Protein AF-A0A926NYD1-F1 (afdb_monomer)

Foldseek 3Di:
DDDPPDDDDPPPPDDDDDDDDDPVVVVVLVVVQVVVCVVPVDNDDSVVCVVVVVVVVCVPDPVNVVCVVVPPPPPPPPDPPCPDDDDDDDDDDDDDDDDDDDDDDDDDDDDDDDDDD

pLDDT: mean 72.88, std 18.96, range [38.16, 97.81]

Mean predicted aligned error: 18.66 Å

Structure (mmCIF, N/CA/C/O backbone):
data_AF-A0A926NYD1-F1
#
_entry.id   AF-A0A926NYD1-F1
#
loop_
_atom_site.group_PDB
_atom_site.id
_atom_site.type_symbol
_atom_site.label_atom_id
_atom_site.label_alt_id
_atom_site.label_comp_id
_atom_site.label_asym_id
_atom_site.label_entity_id
_atom_site.label_seq_id
_atom_site.pdbx_PDB_ins_code
_atom_site.Cartn_x
_atom_site.Cartn_y
_atom_site.Cartn_z
_atom_site.occupancy
_atom_site.B_iso_or_equiv
_atom_site.auth_seq_id
_atom_site.auth_comp_id
_atom_site.auth_asym_id
_atom_site.auth_atom_id
_atom_site.pdbx_PDB_model_num
ATOM 1 N N . MET A 1 1 ? 14.498 -44.816 3.725 1.00 38.16 1 MET A N 1
ATOM 2 C CA . MET A 1 1 ? 14.721 -43.365 3.915 1.00 38.16 1 MET A CA 1
ATOM 3 C C . MET A 1 1 ? 13.425 -42.653 3.553 1.00 38.16 1 MET A C 1
ATOM 5 O O . MET A 1 1 ? 12.921 -42.888 2.463 1.00 38.16 1 MET A O 1
ATOM 9 N N . ALA A 1 2 ? 12.813 -41.918 4.483 1.00 45.81 2 ALA A N 1
ATOM 10 C CA . ALA A 1 2 ? 11.473 -41.357 4.298 1.00 45.81 2 ALA A CA 1
ATOM 11 C C . ALA A 1 2 ? 11.514 -40.128 3.371 1.00 45.81 2 ALA A C 1
ATOM 13 O O . ALA A 1 2 ? 12.042 -39.084 3.740 1.00 45.81 2 ALA A O 1
ATOM 14 N N . HIS A 1 3 ? 10.970 -40.270 2.162 1.00 57.91 3 HIS A N 1
ATOM 15 C CA . HIS A 1 3 ? 10.806 -39.184 1.196 1.00 57.91 3 HIS A CA 1
ATOM 16 C C . HIS A 1 3 ? 9.538 -38.398 1.572 1.00 57.91 3 HIS A C 1
ATOM 18 O O . HIS A 1 3 ? 8.418 -38.839 1.306 1.00 57.91 3 HIS A O 1
ATOM 24 N N . LEU A 1 4 ? 9.695 -37.262 2.255 1.00 51.53 4 LEU A N 1
ATOM 25 C CA . LEU A 1 4 ? 8.582 -36.350 2.522 1.00 51.53 4 LEU A CA 1
ATOM 26 C C . LEU A 1 4 ? 8.053 -35.805 1.186 1.00 51.53 4 LEU A C 1
ATOM 28 O O . LEU A 1 4 ? 8.796 -35.221 0.403 1.00 51.53 4 LEU A O 1
ATOM 32 N N . LYS A 1 5 ? 6.754 -36.004 0.928 1.00 58.41 5 LYS A N 1
ATOM 33 C CA . LYS A 1 5 ? 6.037 -35.454 -0.240 1.00 58.41 5 LYS A CA 1
ATOM 34 C C . LYS A 1 5 ? 5.846 -33.936 -0.172 1.00 58.41 5 LYS A C 1
ATOM 36 O O . LYS A 1 5 ? 5.431 -33.328 -1.153 1.00 58.41 5 LYS A O 1
ATOM 41 N N . LEU A 1 6 ? 6.119 -33.336 0.984 1.00 43.78 6 LEU A N 1
ATOM 42 C CA . LEU A 1 6 ? 6.076 -31.897 1.175 1.00 43.78 6 LEU A CA 1
ATOM 43 C C . LEU A 1 6 ? 7.493 -31.351 0.994 1.00 43.78 6 LEU A C 1
ATOM 45 O O . LEU A 1 6 ? 8.362 -31.576 1.838 1.00 43.78 6 LEU A O 1
ATOM 49 N N . ALA A 1 7 ? 7.724 -30.659 -0.121 1.00 64.12 7 ALA A N 1
ATOM 50 C CA . ALA A 1 7 ? 8.929 -29.858 -0.295 1.00 64.12 7 ALA A CA 1
ATOM 51 C C . ALA A 1 7 ? 9.033 -28.824 0.840 1.00 64.12 7 ALA A C 1
ATOM 53 O O . ALA A 1 7 ? 8.018 -28.426 1.420 1.00 64.12 7 ALA A O 1
ATOM 54 N N . LYS A 1 8 ? 10.263 -28.406 1.168 1.00 63.66 8 LYS A N 1
ATOM 55 C CA . LYS A 1 8 ? 10.534 -27.387 2.190 1.00 63.66 8 LYS A CA 1
ATOM 56 C C . LYS A 1 8 ? 9.602 -26.197 1.960 1.00 63.66 8 LYS A C 1
ATOM 58 O O . LYS A 1 8 ? 9.590 -25.635 0.865 1.00 63.66 8 LYS A O 1
ATOM 63 N N . LEU A 1 9 ? 8.799 -25.868 2.974 1.00 58.81 9 LEU A N 1
ATOM 64 C CA . LEU A 1 9 ? 7.888 -24.733 2.894 1.00 58.81 9 LEU A CA 1
ATOM 65 C C . LEU A 1 9 ? 8.699 -23.484 2.512 1.00 58.81 9 LEU A C 1
ATOM 67 O O . LEU A 1 9 ? 9.822 -23.335 3.009 1.00 58.81 9 LEU A O 1
ATOM 71 N N . PRO A 1 10 ? 8.165 -22.624 1.625 1.00 65.00 10 PRO A N 1
ATOM 72 C CA . PRO A 1 10 ? 8.840 -21.387 1.256 1.00 65.00 10 PRO A CA 1
ATOM 73 C C . PRO A 1 10 ? 9.153 -20.597 2.521 1.00 65.00 10 PRO A C 1
ATOM 75 O O . PRO A 1 10 ? 8.412 -20.690 3.500 1.00 65.00 10 PRO A O 1
ATOM 78 N N . ASP A 1 11 ? 10.263 -19.866 2.512 1.00 61.62 11 ASP A N 1
ATOM 79 C CA . ASP A 1 11 ? 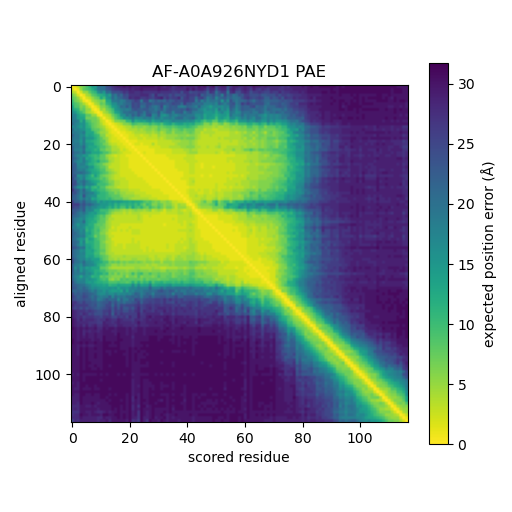10.648 -19.028 3.639 1.00 61.62 11 ASP A CA 1
ATOM 80 C C . ASP A 1 11 ? 9.510 -18.042 3.940 1.00 61.62 11 ASP A C 1
ATOM 82 O O . ASP A 1 11 ? 9.168 -17.194 3.118 1.00 61.62 11 ASP A O 1
ATOM 86 N N . ARG A 1 12 ? 8.857 -18.232 5.090 1.00 65.19 12 ARG A N 1
ATOM 87 C CA . ARG A 1 12 ? 7.738 -17.401 5.554 1.00 65.19 12 ARG A CA 1
ATOM 88 C C . ARG A 1 12 ? 8.206 -16.358 6.558 1.00 65.19 12 ARG A C 1
ATOM 90 O O . ARG A 1 12 ? 7.377 -15.842 7.302 1.00 65.19 12 ARG A O 1
ATOM 97 N N . THR A 1 13 ? 9.513 -16.105 6.648 1.00 73.94 13 THR A N 1
ATOM 98 C CA . THR A 1 13 ? 10.050 -15.156 7.619 1.00 73.94 13 THR A CA 1
ATOM 99 C C . THR A 1 13 ? 9.497 -13.763 7.309 1.00 73.94 13 THR A C 1
ATOM 101 O O . THR A 1 13 ? 9.790 -13.221 6.242 1.00 73.94 13 THR A O 1
ATOM 104 N N . PRO A 1 14 ? 8.679 -13.172 8.200 1.00 73.00 14 PRO A N 1
ATOM 105 C CA . PRO A 1 14 ? 8.170 -11.828 7.989 1.00 73.00 14 PRO A CA 1
ATOM 106 C C . PRO A 1 14 ? 9.343 -10.843 8.024 1.00 73.00 14 PRO A C 1
ATOM 108 O O . PRO A 1 14 ? 10.091 -10.784 9.000 1.00 73.00 14 PRO A O 1
ATOM 111 N N . ILE A 1 15 ? 9.510 -10.069 6.953 1.00 85.00 15 ILE A N 1
ATOM 112 C CA . ILE A 1 15 ? 10.555 -9.048 6.857 1.00 85.00 15 ILE A CA 1
ATOM 113 C C . ILE A 1 15 ? 9.970 -7.721 7.333 1.00 85.00 15 ILE A C 1
ATOM 115 O O . ILE A 1 15 ? 9.023 -7.200 6.746 1.00 85.00 15 ILE A O 1
ATOM 119 N N . ARG A 1 16 ? 10.545 -7.152 8.398 1.00 85.81 16 ARG A N 1
ATOM 120 C CA . ARG A 1 16 ? 10.177 -5.813 8.866 1.00 85.81 16 ARG A CA 1
ATOM 121 C C . ARG A 1 16 ? 10.903 -4.761 8.035 1.00 85.81 16 ARG A C 1
ATOM 123 O O . ARG A 1 16 ? 12.129 -4.706 8.051 1.00 85.81 16 ARG A O 1
ATOM 130 N N . ILE A 1 17 ? 10.139 -3.897 7.376 1.00 86.81 17 ILE A N 1
ATOM 131 C CA . ILE A 1 17 ? 10.658 -2.750 6.628 1.00 86.81 17 ILE A CA 1
ATOM 132 C C . ILE A 1 17 ? 10.268 -1.476 7.382 1.00 86.81 17 ILE A C 1
ATOM 134 O O . ILE A 1 17 ? 9.091 -1.254 7.663 1.00 86.81 17 ILE A O 1
ATOM 138 N N . THR A 1 18 ? 11.253 -0.647 7.725 1.00 91.81 18 THR A N 1
ATOM 139 C CA . THR A 1 18 ? 11.019 0.695 8.278 1.00 91.81 18 THR A CA 1
ATOM 140 C C . THR A 1 18 ? 11.138 1.706 7.146 1.00 91.81 18 THR A C 1
ATOM 142 O O . THR A 1 18 ? 12.180 1.771 6.499 1.00 91.81 18 THR A O 1
ATOM 145 N N . ILE A 1 19 ? 10.087 2.494 6.919 1.00 90.06 19 ILE A N 1
ATOM 146 C CA . ILE A 1 19 ? 10.050 3.549 5.900 1.00 90.06 19 ILE A CA 1
ATOM 147 C C . ILE A 1 19 ? 9.776 4.904 6.551 1.00 90.06 19 ILE A C 1
ATOM 149 O O . ILE A 1 19 ? 9.083 4.987 7.566 1.00 90.06 19 ILE A O 1
ATOM 153 N N . THR A 1 20 ? 10.300 5.968 5.953 1.00 94.94 20 THR A N 1
ATOM 154 C CA . THR A 1 20 ? 9.904 7.344 6.261 1.00 94.94 20 THR A CA 1
ATOM 155 C C . THR A 1 20 ? 8.994 7.822 5.142 1.00 94.94 20 THR A C 1
ATOM 157 O O . THR A 1 20 ? 9.353 7.709 3.973 1.00 94.94 20 THR A O 1
ATOM 160 N N . ILE A 1 21 ? 7.822 8.332 5.503 1.00 94.38 21 ILE A N 1
ATOM 161 C CA . ILE A 1 21 ? 6.855 8.908 4.567 1.00 94.38 21 ILE A CA 1
ATOM 162 C C . ILE A 1 21 ? 6.680 10.391 4.876 1.00 94.38 21 ILE A C 1
ATOM 164 O O . ILE A 1 21 ? 6.858 10.819 6.019 1.00 94.38 21 ILE A O 1
ATOM 168 N N . ASP A 1 22 ? 6.346 11.176 3.861 1.00 97.00 22 ASP A N 1
ATOM 169 C CA . ASP A 1 22 ? 6.011 12.580 4.040 1.00 97.00 22 ASP A CA 1
ATOM 170 C C . ASP A 1 22 ? 4.633 12.754 4.707 1.00 97.00 22 ASP A C 1
ATOM 172 O O . ASP A 1 22 ? 3.821 11.827 4.811 1.00 97.00 22 ASP A O 1
ATOM 176 N N . ALA A 1 23 ? 4.368 13.973 5.176 1.00 96.19 23 ALA A N 1
ATOM 177 C CA . ALA A 1 23 ? 3.119 14.297 5.857 1.00 96.19 23 ALA A CA 1
ATOM 178 C C . ALA A 1 23 ? 1.887 14.159 4.944 1.00 96.19 23 ALA A C 1
ATOM 180 O O . ALA A 1 23 ? 0.823 13.766 5.425 1.00 96.19 23 ALA A O 1
ATOM 181 N N . GLY A 1 24 ? 2.030 14.446 3.646 1.00 97.81 24 GLY A N 1
ATOM 182 C CA . GLY A 1 24 ? 0.94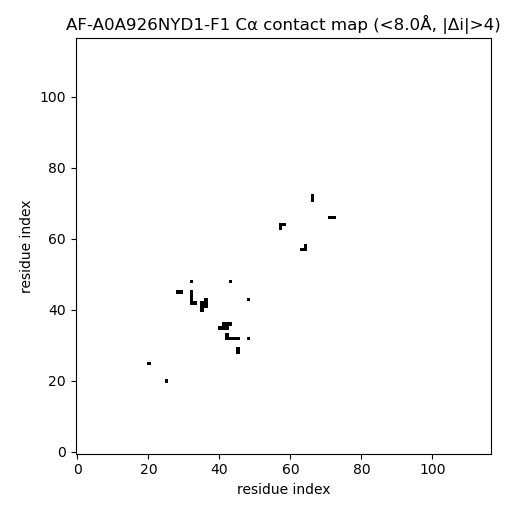4 14.356 2.672 1.00 97.81 24 GLY A CA 1
ATOM 183 C C . GLY A 1 24 ? 0.514 12.912 2.443 1.00 97.81 24 GLY A C 1
ATOM 184 O O . GLY A 1 24 ? -0.673 12.600 2.540 1.00 97.81 24 GLY A O 1
ATOM 185 N N . LEU A 1 25 ? 1.474 12.006 2.241 1.00 95.69 25 LEU A N 1
ATOM 186 C CA . LEU A 1 25 ? 1.195 10.577 2.120 1.00 95.69 25 LEU A CA 1
ATOM 187 C C . LEU A 1 25 ? 0.583 10.012 3.406 1.00 95.69 25 LEU A C 1
ATOM 189 O O . LEU A 1 25 ? -0.392 9.266 3.342 1.00 95.69 25 LEU A O 1
ATOM 193 N N . ASN A 1 26 ? 1.092 10.398 4.579 1.00 95.62 26 ASN A N 1
ATOM 194 C CA . ASN A 1 26 ? 0.498 9.974 5.846 1.00 95.62 26 ASN A CA 1
ATOM 195 C C . ASN A 1 26 ? -0.970 10.417 5.973 1.00 95.62 26 ASN A C 1
ATOM 197 O O . ASN A 1 26 ? -1.813 9.637 6.415 1.00 95.62 26 ASN A O 1
ATOM 201 N N . GLN A 1 27 ? -1.304 11.645 5.574 1.00 97.19 27 GLN A N 1
ATOM 202 C CA . GLN A 1 27 ? -2.686 12.122 5.603 1.00 97.19 27 GLN A CA 1
ATOM 203 C C . GLN A 1 27 ? -3.579 11.317 4.651 1.00 97.19 27 GLN A C 1
ATOM 205 O O . GLN A 1 27 ? -4.608 10.800 5.082 1.00 97.19 27 GLN A O 1
ATOM 210 N N . ALA A 1 28 ? -3.136 11.110 3.409 1.00 96.38 28 ALA A N 1
ATOM 211 C CA . ALA A 1 28 ? -3.871 10.320 2.424 1.00 96.38 28 ALA A CA 1
ATOM 212 C C . ALA A 1 28 ? -4.128 8.875 2.893 1.00 96.38 28 ALA A C 1
ATOM 214 O O . ALA A 1 28 ? -5.219 8.339 2.699 1.00 96.38 28 ALA A O 1
ATOM 215 N N . LEU A 1 29 ? -3.153 8.249 3.562 1.00 95.31 29 LEU A N 1
ATOM 216 C CA . LEU A 1 29 ? -3.310 6.909 4.131 1.00 95.31 29 LEU A CA 1
ATOM 217 C C . LEU A 1 29 ? -4.356 6.867 5.256 1.00 95.31 29 LEU A C 1
ATOM 219 O O . LEU A 1 29 ? -5.141 5.921 5.332 1.00 95.31 29 LEU A O 1
ATOM 223 N N . ASN A 1 30 ? -4.398 7.891 6.112 1.00 94.56 30 ASN A N 1
ATOM 224 C CA . ASN A 1 30 ? -5.416 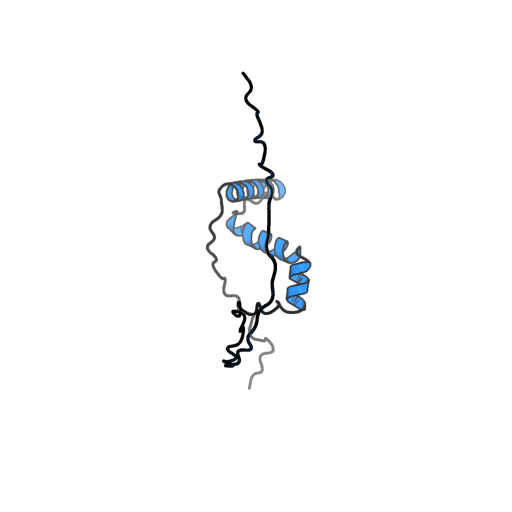7.997 7.160 1.00 94.56 30 ASN A CA 1
ATOM 225 C C . ASN A 1 30 ? -6.818 8.229 6.573 1.00 94.56 30 ASN A C 1
ATOM 227 O O . ASN A 1 30 ? -7.789 7.642 7.051 1.00 94.56 30 ASN A O 1
ATOM 231 N N . ASP A 1 31 ? -6.936 9.037 5.520 1.00 95.25 31 ASP A N 1
ATOM 232 C CA . ASP A 1 31 ? -8.209 9.255 4.826 1.00 95.25 31 ASP A CA 1
ATOM 233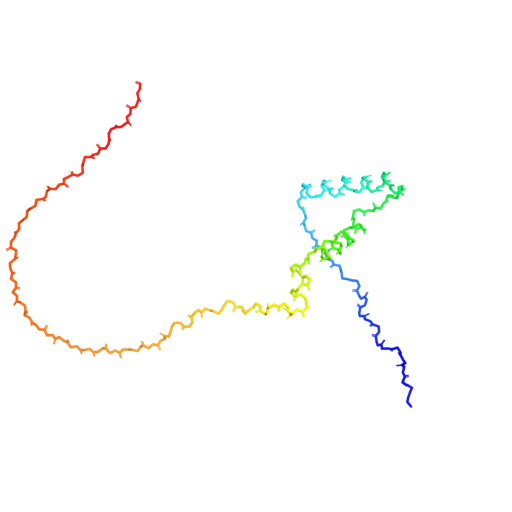 C C . ASP A 1 31 ? -8.707 7.966 4.162 1.00 95.25 31 ASP A C 1
ATOM 235 O O . ASP A 1 31 ? -9.879 7.603 4.300 1.00 95.25 31 ASP A O 1
ATOM 239 N N . TYR A 1 32 ? -7.805 7.211 3.526 1.00 94.44 32 TYR A N 1
ATOM 240 C CA . TYR A 1 32 ? -8.132 5.899 2.975 1.00 94.44 32 TYR A CA 1
ATOM 241 C C . TYR A 1 32 ? -8.610 4.930 4.061 1.00 94.44 32 TYR A C 1
ATOM 243 O O . TYR A 1 32 ? -9.610 4.241 3.875 1.00 94.44 32 TYR A O 1
ATOM 251 N N . GLN A 1 33 ? -7.942 4.892 5.216 1.00 94.38 33 GLN A N 1
ATOM 252 C CA . GLN A 1 33 ? -8.329 4.036 6.339 1.00 94.38 33 GLN A CA 1
ATOM 253 C C . GLN A 1 33 ? -9.735 4.365 6.861 1.00 94.38 33 GLN A C 1
ATOM 255 O O . GLN A 1 33 ? -10.530 3.457 7.112 1.00 94.38 33 GLN A O 1
ATOM 260 N N . ARG A 1 34 ? -10.088 5.652 6.950 1.00 93.62 34 ARG A N 1
ATOM 261 C CA . ARG A 1 34 ? -11.450 6.090 7.299 1.00 93.62 34 ARG A CA 1
ATOM 262 C C . ARG A 1 34 ? -12.476 5.630 6.268 1.00 93.62 34 ARG A C 1
ATOM 264 O O . ARG A 1 34 ? -13.547 5.159 6.646 1.00 93.62 34 ARG A O 1
ATOM 271 N N . LEU A 1 35 ? -12.151 5.739 4.982 1.00 93.88 35 LEU A N 1
ATOM 272 C CA . LEU A 1 35 ? -13.035 5.310 3.899 1.00 93.88 35 LEU A CA 1
ATOM 273 C C . LEU A 1 35 ? -13.220 3.786 3.884 1.00 93.88 35 LEU A C 1
ATOM 275 O O . LEU A 1 35 ? -14.335 3.299 3.702 1.00 93.88 35 LEU A O 1
ATOM 279 N N . TYR A 1 36 ? -12.148 3.034 4.134 1.00 92.31 36 TYR A N 1
ATOM 280 C CA . TYR A 1 36 ? -12.185 1.581 4.278 1.00 92.31 36 TYR A CA 1
ATOM 281 C C . TYR A 1 36 ? -13.105 1.166 5.431 1.00 92.31 36 TYR A C 1
ATOM 283 O O . TYR A 1 36 ? -14.003 0.345 5.240 1.00 92.31 36 TYR A O 1
ATOM 291 N N . ALA A 1 37 ? -12.959 1.802 6.597 1.00 91.31 37 ALA A N 1
ATOM 292 C CA . ALA A 1 37 ? -13.823 1.557 7.747 1.00 91.31 37 ALA A CA 1
ATOM 293 C C . ALA A 1 37 ? -15.289 1.922 7.468 1.00 91.31 37 ALA A C 1
ATOM 295 O O . ALA A 1 37 ? -16.184 1.179 7.860 1.00 91.31 37 ALA A O 1
ATOM 296 N N . ALA A 1 38 ? -15.548 3.018 6.751 1.00 91.62 38 ALA A N 1
ATOM 297 C CA . ALA A 1 38 ? -16.902 3.400 6.352 1.00 91.62 38 ALA A CA 1
ATOM 298 C C . ALA A 1 38 ? -17.533 2.409 5.357 1.00 91.62 38 ALA A C 1
ATOM 300 O O . ALA A 1 38 ? -18.738 2.177 5.404 1.00 91.62 38 ALA A O 1
ATOM 301 N N . THR A 1 39 ? -16.726 1.815 4.474 1.00 92.12 39 THR A N 1
ATOM 302 C CA . THR A 1 39 ? -17.197 0.895 3.426 1.00 92.12 39 THR A CA 1
ATOM 303 C C . THR A 1 39 ? -17.456 -0.509 3.967 1.00 92.12 39 THR A C 1
ATOM 305 O O . THR A 1 39 ? -18.461 -1.128 3.627 1.00 92.12 39 THR A O 1
ATOM 308 N N . TYR A 1 40 ? -16.558 -1.017 4.813 1.00 91.88 40 TYR A N 1
ATOM 309 C CA . TYR A 1 40 ? -16.570 -2.412 5.266 1.00 91.88 40 TYR A CA 1
ATOM 310 C C . TYR A 1 40 ? -16.933 -2.580 6.747 1.00 91.88 40 TYR A C 1
ATOM 312 O O . TYR A 1 40 ? -17.035 -3.705 7.227 1.00 91.88 40 TYR A O 1
ATOM 320 N N . GLY A 1 41 ? -17.106 -1.487 7.496 1.00 83.88 41 GLY A N 1
ATOM 321 C CA . GLY A 1 41 ? -17.381 -1.519 8.937 1.00 83.88 41 GLY A CA 1
ATOM 322 C C . GLY A 1 41 ? -16.197 -1.981 9.797 1.00 83.88 41 GLY A C 1
ATOM 323 O O . GLY A 1 41 ? -16.348 -2.129 11.008 1.00 83.88 41 GLY A O 1
ATOM 324 N N . ALA A 1 42 ? -15.026 -2.210 9.194 1.00 80.12 42 ALA A N 1
ATOM 325 C CA . ALA A 1 42 ? -13.830 -2.715 9.859 1.00 80.12 42 ALA A CA 1
ATOM 326 C C . ALA A 1 42 ? -12.777 -1.610 9.999 1.00 80.12 42 ALA A C 1
ATOM 328 O O . ALA A 1 42 ? -12.257 -1.089 9.012 1.00 80.12 42 ALA A O 1
ATOM 329 N N . SER A 1 43 ? -12.448 -1.259 11.243 1.00 75.81 43 SER A N 1
ATOM 330 C CA . SER A 1 43 ? -11.406 -0.278 11.551 1.00 75.81 43 SER A CA 1
ATOM 331 C C . SER A 1 43 ? -10.035 -0.952 11.628 1.00 75.81 43 SER A C 1
ATOM 333 O O . SER A 1 43 ? -9.487 -1.136 12.715 1.00 75.81 43 SER A O 1
ATOM 335 N N . GLU A 1 44 ? -9.478 -1.296 10.471 1.00 88.12 44 GLU A N 1
ATOM 336 C CA . GLU A 1 44 ? -8.094 -1.767 10.361 1.00 88.12 44 GLU A CA 1
ATOM 337 C C . GLU A 1 44 ? -7.100 -0.606 10.504 1.00 88.12 44 GLU A C 1
ATOM 339 O O . GLU A 1 44 ? -7.428 0.557 10.232 1.00 88.12 44 GLU A O 1
ATOM 344 N N . LYS A 1 45 ? -5.873 -0.898 10.949 1.00 90.19 45 LYS A N 1
ATOM 345 C CA . LYS A 1 45 ? -4.814 0.118 11.023 1.00 90.19 45 LYS A CA 1
ATOM 346 C C . LYS A 1 45 ? -4.203 0.324 9.644 1.00 90.19 45 LYS A C 1
ATOM 348 O O . LYS A 1 45 ? -4.043 -0.617 8.875 1.00 90.19 45 LYS A O 1
ATOM 353 N N . VAL A 1 46 ? -3.728 1.541 9.382 1.00 91.25 46 VAL A N 1
ATOM 354 C CA . VAL A 1 46 ? -2.967 1.862 8.160 1.00 91.25 46 VAL A CA 1
ATOM 355 C C . VAL A 1 46 ? -1.812 0.875 7.937 1.00 91.25 46 VAL A C 1
ATOM 357 O O . VAL A 1 46 ? -1.617 0.405 6.823 1.00 91.25 46 VAL A O 1
ATOM 360 N N . ALA A 1 47 ? -1.086 0.507 8.999 1.00 89.81 47 ALA A N 1
ATOM 361 C CA . ALA A 1 47 ? 0.031 -0.437 8.925 1.00 89.81 47 ALA A CA 1
ATOM 362 C C . ALA A 1 47 ? -0.368 -1.835 8.422 1.00 89.81 47 ALA A C 1
ATOM 364 O O . ALA A 1 47 ? 0.443 -2.491 7.776 1.00 89.81 47 ALA A O 1
ATOM 365 N N . ASP A 1 48 ? -1.603 -2.260 8.692 1.00 90.88 48 ASP A N 1
ATOM 366 C CA . ASP A 1 48 ? -2.127 -3.559 8.271 1.00 90.88 48 ASP A CA 1
ATOM 367 C C . ASP A 1 48 ? -2.674 -3.495 6.835 1.00 90.88 48 ASP A C 1
ATOM 369 O O . ASP A 1 48 ? -2.643 -4.490 6.119 1.00 90.88 48 ASP A O 1
ATOM 373 N N . LEU A 1 49 ? -3.100 -2.310 6.378 1.00 91.12 49 LEU A N 1
ATOM 374 C CA . LEU A 1 49 ? -3.557 -2.070 5.005 1.00 91.12 49 LEU A CA 1
ATOM 375 C C . LEU A 1 49 ? -2.401 -1.902 4.006 1.00 91.12 49 LEU A C 1
ATOM 377 O O . LEU A 1 49 ? -2.526 -2.326 2.857 1.00 91.12 49 LEU A O 1
ATOM 381 N N . ILE A 1 50 ? -1.278 -1.306 4.425 1.00 93.00 50 ILE A N 1
ATOM 382 C CA . ILE A 1 50 ? -0.122 -1.024 3.554 1.00 93.00 50 ILE A CA 1
ATOM 383 C C . ILE A 1 50 ? 0.364 -2.270 2.787 1.00 93.00 50 ILE A C 1
ATOM 385 O O . ILE A 1 50 ? 0.541 -2.155 1.575 1.00 93.00 50 ILE A O 1
ATOM 389 N N . PRO A 1 51 ? 0.559 -3.454 3.408 1.00 91.12 51 PRO A N 1
ATOM 390 C CA . PRO A 1 51 ? 0.984 -4.647 2.678 1.00 91.12 51 PRO A CA 1
ATOM 391 C C . PRO A 1 51 ? 0.052 -5.009 1.516 1.00 91.12 51 PRO A 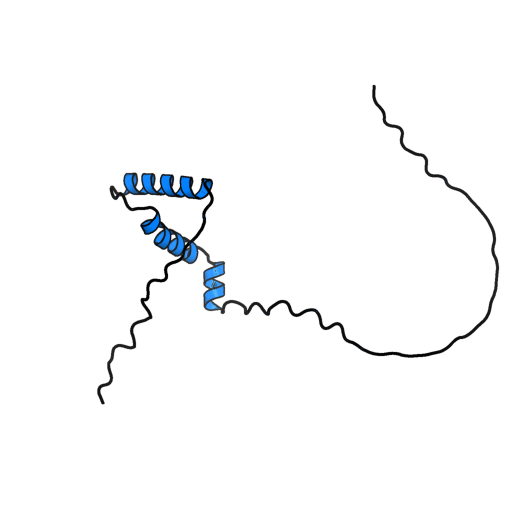C 1
ATOM 393 O O . PRO A 1 51 ? 0.532 -5.258 0.413 1.00 91.12 51 PRO A O 1
ATOM 396 N N . PHE A 1 52 ? -1.267 -4.953 1.728 1.00 92.69 52 PHE A N 1
ATOM 397 C CA . PHE A 1 52 ? -2.258 -5.248 0.687 1.00 92.69 52 PHE A CA 1
ATOM 398 C C . PHE A 1 52 ? -2.286 -4.179 -0.408 1.00 92.69 52 PHE A C 1
ATOM 400 O O . PHE A 1 52 ? -2.425 -4.503 -1.585 1.00 92.69 52 PHE A O 1
ATOM 407 N N . MET A 1 53 ? -2.118 -2.903 -0.045 1.00 93.62 53 MET A N 1
ATOM 408 C CA . MET A 1 53 ? -1.997 -1.815 -1.021 1.00 93.62 53 MET A CA 1
ATOM 409 C C . MET A 1 53 ? -0.768 -1.994 -1.917 1.00 93.62 53 MET A C 1
ATOM 411 O O . MET A 1 53 ? -0.854 -1.779 -3.124 1.00 93.62 53 MET A O 1
ATOM 415 N N . LEU A 1 54 ? 0.369 -2.392 -1.338 1.00 93.06 54 LEU A N 1
ATOM 416 C CA . LEU A 1 54 ? 1.606 -2.634 -2.078 1.00 93.06 54 LEU A CA 1
ATOM 417 C C . LEU A 1 54 ? 1.491 -3.860 -2.987 1.00 93.06 54 LEU A C 1
ATOM 419 O O . LEU A 1 54 ? 1.938 -3.803 -4.128 1.00 93.06 54 LEU A O 1
ATOM 423 N N . GLU A 1 55 ? 0.869 -4.940 -2.517 1.00 91.31 55 GLU A N 1
ATOM 424 C CA . GLU A 1 55 ? 0.610 -6.129 -3.335 1.00 91.31 55 GLU A CA 1
ATOM 425 C C . GLU A 1 55 ? -0.295 -5.794 -4.527 1.00 91.31 55 GLU A C 1
ATOM 427 O O . GLU A 1 55 ? 0.085 -6.035 -5.671 1.00 91.31 55 GLU A O 1
ATOM 432 N N . ALA A 1 56 ? -1.421 -5.114 -4.282 1.00 92.31 56 ALA A N 1
ATOM 433 C CA . ALA A 1 56 ? -2.324 -4.666 -5.340 1.00 92.31 56 ALA A CA 1
ATOM 434 C C . ALA A 1 56 ? -1.631 -3.732 -6.348 1.00 92.31 56 ALA A C 1
ATOM 436 O O . ALA A 1 56 ? -1.870 -3.826 -7.553 1.00 92.31 56 ALA A O 1
ATOM 437 N N . PHE A 1 57 ? -0.750 -2.846 -5.873 1.00 93.25 57 PHE A N 1
ATOM 438 C CA . PHE A 1 57 ? 0.049 -1.982 -6.738 1.00 93.25 57 PHE A CA 1
ATOM 439 C C . PHE A 1 57 ? 0.994 -2.795 -7.634 1.00 93.25 57 PHE A C 1
ATOM 441 O O . PHE A 1 57 ? 0.974 -2.610 -8.853 1.00 93.25 57 PHE A O 1
ATOM 448 N N . LEU A 1 58 ? 1.768 -3.724 -7.063 1.00 91.56 58 LEU A N 1
ATOM 449 C CA . LEU A 1 58 ? 2.697 -4.575 -7.815 1.00 91.56 58 LEU A CA 1
ATOM 450 C C . LEU A 1 58 ? 1.976 -5.462 -8.838 1.00 91.56 58 LEU A C 1
ATOM 452 O O . LEU A 1 58 ? 2.460 -5.617 -9.959 1.00 91.56 58 LEU A O 1
ATOM 456 N N . ASP A 1 59 ? 0.809 -5.998 -8.481 1.00 92.00 59 ASP A N 1
ATOM 457 C CA . ASP A 1 59 ? -0.020 -6.805 -9.380 1.00 92.00 59 ASP A CA 1
ATOM 458 C C . ASP A 1 59 ? -0.611 -5.977 -10.530 1.00 92.00 59 ASP A C 1
ATOM 460 O O . ASP A 1 59 ? -0.790 -6.477 -11.645 1.00 92.00 59 ASP A O 1
ATOM 464 N N . SER A 1 60 ? -0.897 -4.694 -10.288 1.00 92.62 60 SER A N 1
ATOM 465 C CA . SER A 1 60 ? -1.414 -3.781 -11.312 1.00 92.62 60 SER A CA 1
ATOM 466 C C . SER A 1 60 ? -0.350 -3.328 -12.323 1.00 92.62 60 SER A C 1
ATOM 468 O O . SER A 1 60 ? -0.685 -2.963 -13.457 1.00 92.62 60 SER A O 1
ATOM 470 N N . ASP A 1 61 ? 0.935 -3.388 -11.956 1.00 94.56 61 ASP A N 1
ATOM 471 C CA . ASP A 1 61 ? 2.039 -2.967 -12.812 1.00 94.56 61 ASP A CA 1
ATOM 472 C C . ASP A 1 61 ? 2.407 -4.059 -13.836 1.00 94.56 61 ASP A C 1
ATOM 474 O O . ASP A 1 61 ? 3.103 -5.052 -13.579 1.00 94.56 61 ASP A O 1
ATOM 478 N N . ARG A 1 62 ? 1.944 -3.852 -15.075 1.00 91.06 62 ARG A N 1
ATOM 479 C CA . ARG A 1 62 ? 2.237 -4.746 -16.204 1.00 91.06 62 ARG A CA 1
ATOM 480 C C . ARG A 1 62 ? 3.709 -4.728 -16.608 1.00 91.06 62 ARG A C 1
ATOM 482 O O . ARG A 1 62 ? 4.199 -5.752 -17.087 1.00 91.06 62 ARG A O 1
ATOM 489 N N . ALA A 1 63 ? 4.390 -3.589 -16.484 1.00 90.38 63 ALA A N 1
ATOM 490 C CA . ALA A 1 63 ? 5.803 -3.476 -16.831 1.00 90.38 63 ALA A CA 1
ATOM 491 C C . ALA A 1 63 ? 6.643 -4.275 -15.830 1.00 90.38 63 ALA A C 1
ATOM 493 O O . ALA A 1 63 ? 7.462 -5.100 -16.241 1.00 90.38 63 ALA A O 1
ATOM 494 N N . PHE A 1 64 ? 6.340 -4.137 -14.538 1.00 88.56 64 PHE A N 1
ATOM 495 C CA . PHE A 1 64 ? 6.907 -4.969 -13.481 1.00 88.56 64 PHE A CA 1
ATOM 496 C C . PHE A 1 64 ? 6.643 -6.461 -13.720 1.00 88.56 64 PHE A C 1
ATOM 498 O O . PHE A 1 64 ? 7.566 -7.276 -13.695 1.00 88.56 64 PHE A O 1
ATOM 505 N N . SER A 1 65 ? 5.399 -6.828 -14.036 1.00 88.56 65 SER A N 1
ATOM 506 C CA . SER A 1 65 ? 5.018 -8.218 -14.308 1.00 88.56 65 SER A CA 1
ATOM 507 C C . SER A 1 65 ? 5.789 -8.845 -15.476 1.00 88.56 65 SER A C 1
ATOM 509 O O . SER A 1 65 ? 6.116 -10.032 -15.428 1.00 88.56 65 SER A O 1
ATOM 511 N N . LYS A 1 66 ? 6.083 -8.074 -16.533 1.00 86.75 66 LYS A N 1
ATOM 512 C CA . LYS A 1 66 ? 6.919 -8.526 -17.658 1.00 86.75 66 LYS A CA 1
ATOM 513 C C . LYS A 1 66 ? 8.378 -8.679 -17.244 1.00 86.75 66 LYS A C 1
ATOM 515 O O . LYS A 1 66 ? 8.932 -9.760 -17.420 1.00 86.75 66 LYS A O 1
ATOM 520 N N . ALA A 1 67 ? 8.954 -7.660 -16.605 1.00 88.81 67 ALA A N 1
ATOM 521 C CA . ALA A 1 67 ? 10.337 -7.693 -16.131 1.00 88.81 67 ALA A CA 1
ATOM 522 C C . ALA A 1 67 ? 10.593 -8.860 -15.162 1.00 88.81 67 ALA A C 1
ATOM 524 O O . ALA A 1 67 ? 11.621 -9.524 -15.231 1.00 88.81 67 ALA A O 1
ATOM 525 N N . ARG A 1 68 ? 9.628 -9.192 -14.297 1.00 85.56 68 ARG A N 1
ATOM 526 C CA . ARG A 1 68 ? 9.735 -10.341 -13.387 1.00 85.56 68 ARG A CA 1
ATOM 527 C C . ARG A 1 68 ? 9.765 -11.690 -14.117 1.00 85.56 68 ARG A C 1
ATOM 529 O O . ARG A 1 68 ? 10.397 -12.619 -13.623 1.00 85.56 68 ARG A O 1
ATOM 536 N N . LYS A 1 69 ? 9.082 -11.814 -15.262 1.00 82.81 69 LYS A N 1
ATOM 537 C CA . LYS A 1 69 ? 9.056 -13.039 -16.087 1.00 82.81 69 LYS A CA 1
ATOM 538 C C . LYS A 1 69 ? 10.290 -13.171 -16.971 1.00 82.81 69 LYS A C 1
ATOM 540 O O . LYS A 1 69 ? 10.804 -14.271 -17.131 1.00 82.81 69 LYS A O 1
ATOM 545 N N . GLU A 1 70 ? 10.727 -12.060 -17.549 1.00 85.31 70 GLU A N 1
ATOM 546 C CA . GLU A 1 70 ? 11.872 -11.993 -18.464 1.00 85.31 70 GLU A CA 1
ATOM 547 C C . GLU A 1 70 ? 13.217 -11.978 -17.713 1.00 85.31 70 GLU A C 1
ATOM 549 O O . GLU A 1 70 ? 14.264 -12.190 -18.318 1.00 85.31 70 GLU A O 1
ATOM 554 N N . GLY A 1 71 ? 13.176 -11.811 -16.387 1.00 76.75 71 GLY A N 1
ATOM 555 C CA . GLY A 1 71 ? 14.339 -11.589 -15.538 1.00 76.75 71 GLY A CA 1
ATOM 556 C C . GLY A 1 71 ? 14.597 -10.092 -15.413 1.00 76.75 71 GLY A C 1
ATOM 557 O O . GLY A 1 71 ? 14.621 -9.374 -16.411 1.00 76.75 71 GLY A O 1
ATOM 558 N N . VAL A 1 72 ? 14.764 -9.604 -14.177 1.00 71.25 72 VAL A N 1
ATOM 559 C CA . VAL A 1 72 ? 15.143 -8.202 -13.955 1.00 71.25 72 VAL A CA 1
ATOM 560 C C . VAL A 1 72 ? 16.474 -7.995 -14.678 1.00 71.25 72 VAL A C 1
ATOM 562 O O . VAL A 1 72 ? 17.413 -8.734 -14.365 1.00 71.25 72 VAL A O 1
ATOM 565 N N . PRO A 1 73 ? 16.566 -7.068 -15.653 1.00 68.12 73 PRO A N 1
ATOM 566 C CA . PRO A 1 73 ? 17.813 -6.840 -16.361 1.00 68.12 73 PRO A CA 1
ATOM 567 C C . PRO A 1 73 ? 18.884 -6.526 -15.321 1.00 68.12 73 PRO A C 1
ATOM 569 O O . PRO A 1 73 ? 18.699 -5.643 -14.482 1.00 68.12 73 PRO A O 1
ATOM 572 N N . GLU A 1 74 ? 19.964 -7.306 -15.332 1.00 62.47 74 GLU A N 1
ATOM 573 C CA . GLU A 1 74 ? 21.109 -7.075 -14.464 1.00 62.47 74 GLU A CA 1
ATOM 574 C C . GLU A 1 74 ? 21.596 -5.652 -14.742 1.00 62.47 74 GLU A C 1
ATOM 576 O O . GLU A 1 74 ? 22.045 -5.340 -15.846 1.00 62.47 74 GLU A O 1
ATOM 581 N N . VAL A 1 75 ? 21.414 -4.753 -13.771 1.00 69.06 75 VAL A N 1
ATOM 582 C CA . VAL A 1 75 ? 21.946 -3.396 -13.862 1.00 69.06 75 VAL A CA 1
ATOM 583 C C . VAL A 1 75 ? 23.455 -3.551 -13.752 1.00 69.06 75 VAL A C 1
ATOM 585 O O . VAL A 1 75 ? 23.991 -3.652 -12.651 1.00 69.06 75 VAL A O 1
ATOM 588 N N . GLU A 1 76 ? 24.129 -3.655 -14.899 1.00 62.66 76 GLU A N 1
ATOM 589 C CA . GLU A 1 76 ? 25.584 -3.676 -14.957 1.00 62.66 76 GLU A CA 1
ATOM 590 C C . GLU A 1 76 ? 26.057 -2.376 -14.284 1.00 62.66 76 GLU A C 1
ATOM 592 O O . GLU A 1 76 ? 25.717 -1.288 -14.762 1.00 62.66 76 GLU A O 1
ATOM 597 N N . PRO A 1 77 ? 26.736 -2.445 -13.122 1.00 67.62 77 PRO A N 1
ATOM 598 C CA . PRO A 1 77 ? 27.094 -1.244 -12.389 1.00 67.62 77 PRO A CA 1
ATOM 599 C C . PRO A 1 77 ? 28.002 -0.399 -13.272 1.00 67.62 77 PRO A C 1
ATOM 601 O O . PRO A 1 77 ? 28.918 -0.945 -13.892 1.00 67.62 77 PRO A O 1
ATOM 604 N N . ASP A 1 78 ? 27.702 0.903 -13.310 1.00 65.56 78 ASP A N 1
ATOM 605 C CA . ASP A 1 78 ? 28.393 1.972 -14.036 1.00 65.56 78 ASP A CA 1
ATOM 606 C C . ASP A 1 78 ? 29.871 1.635 -14.271 1.00 65.56 78 ASP A C 1
ATOM 608 O O . ASP A 1 78 ? 30.735 1.830 -13.411 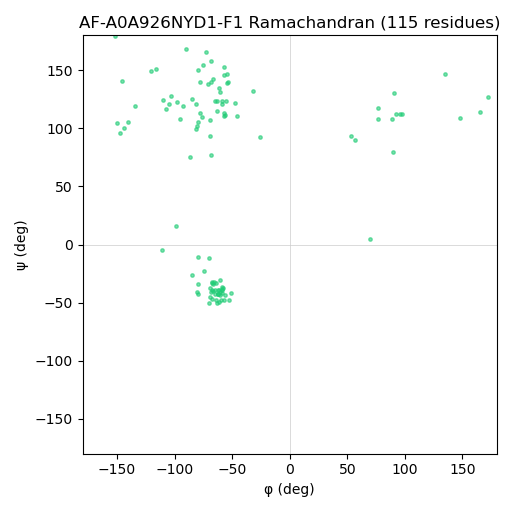1.00 65.56 78 ASP A O 1
ATOM 612 N N . ARG A 1 79 ? 30.163 1.020 -15.424 1.00 62.44 79 ARG A N 1
ATOM 613 C CA . ARG A 1 79 ? 31.539 0.740 -15.813 1.00 62.44 79 ARG A CA 1
ATOM 614 C C . ARG A 1 79 ? 32.093 2.060 -16.322 1.00 62.44 79 ARG A C 1
ATOM 616 O O . ARG A 1 79 ? 31.663 2.497 -17.392 1.00 62.44 79 ARG A O 1
ATOM 623 N N . PRO A 1 80 ? 33.077 2.676 -15.639 1.00 59.28 80 PRO A N 1
ATOM 624 C CA . PRO A 1 80 ? 33.706 3.867 -16.173 1.00 59.28 80 PRO A CA 1
ATOM 625 C C . PRO A 1 80 ? 34.300 3.492 -17.526 1.00 59.28 80 PRO A C 1
ATOM 627 O O . PRO A 1 80 ? 35.062 2.523 -17.637 1.00 59.28 80 PRO A O 1
ATOM 630 N N . ALA A 1 81 ? 33.888 4.229 -18.559 1.00 62.69 81 ALA A N 1
ATOM 631 C CA . ALA A 1 81 ? 34.298 4.013 -19.934 1.00 62.69 81 ALA A CA 1
ATOM 632 C C . ALA A 1 81 ? 35.817 3.804 -19.983 1.00 62.69 81 ALA A C 1
ATOM 634 O O . ALA A 1 81 ? 36.596 4.729 -19.742 1.00 62.69 81 ALA A O 1
ATOM 635 N N . ARG A 1 82 ? 36.255 2.575 -20.284 1.00 61.66 82 ARG A N 1
ATOM 636 C CA . ARG A 1 82 ? 37.661 2.267 -20.557 1.00 61.66 82 ARG A CA 1
ATOM 637 C C . ARG A 1 82 ? 38.038 2.930 -21.879 1.00 61.66 82 ARG A C 1
ATOM 639 O O . ARG A 1 82 ? 38.118 2.272 -22.912 1.00 61.66 82 ARG A O 1
ATOM 646 N N . ARG A 1 83 ? 38.258 4.245 -21.865 1.00 61.88 83 ARG A N 1
ATOM 647 C CA . ARG A 1 83 ? 38.879 4.947 -22.983 1.00 61.88 83 ARG A CA 1
ATOM 648 C C . ARG A 1 83 ? 40.377 4.703 -22.874 1.00 61.88 83 ARG A C 1
ATOM 650 O O . ARG A 1 83 ? 41.041 5.152 -21.944 1.00 61.88 83 ARG A O 1
ATOM 657 N N . GLY A 1 84 ? 40.835 3.839 -23.771 1.00 53.16 84 GLY A N 1
ATOM 658 C CA . GLY A 1 84 ? 42.137 3.204 -23.743 1.00 53.16 84 GLY A CA 1
ATOM 659 C C . GLY A 1 84 ? 43.306 4.173 -23.622 1.00 53.16 84 GLY A C 1
ATOM 660 O O . GLY A 1 84 ? 43.385 5.205 -24.282 1.00 53.16 84 GLY A O 1
ATOM 661 N N . ARG A 1 85 ? 44.269 3.747 -22.810 1.00 58.81 85 ARG A N 1
ATOM 662 C CA . ARG A 1 85 ? 45.671 4.110 -22.956 1.00 58.81 85 ARG A CA 1
ATOM 663 C C . ARG A 1 85 ? 46.203 3.430 -24.226 1.00 58.81 85 ARG A C 1
ATOM 665 O O . ARG A 1 85 ? 46.433 2.227 -24.218 1.00 58.81 85 ARG A O 1
ATOM 672 N N . ALA A 1 86 ? 46.425 4.211 -25.275 1.00 57.91 86 ALA A N 1
ATOM 673 C CA . ALA A 1 86 ? 47.321 3.909 -26.394 1.00 57.91 86 ALA A CA 1
ATOM 674 C C . ALA A 1 86 ? 47.887 5.268 -26.847 1.00 57.91 86 ALA A C 1
ATOM 676 O O . ALA A 1 86 ? 47.142 6.135 -27.281 1.00 57.91 86 ALA A O 1
ATOM 677 N N . SER A 1 87 ? 49.075 5.657 -26.387 1.00 55.69 87 SER A N 1
ATOM 678 C CA . SER A 1 87 ? 50.409 5.277 -26.878 1.00 55.69 87 SER A CA 1
ATOM 679 C C . SER A 1 87 ? 50.969 6.343 -27.822 1.00 55.69 87 SER A C 1
ATOM 681 O O . SER A 1 87 ? 50.481 6.558 -28.923 1.00 55.69 87 SER A O 1
ATOM 683 N N . ARG A 1 88 ? 52.018 6.990 -27.314 1.00 50.50 88 ARG A N 1
ATOM 684 C CA . ARG A 1 88 ? 53.013 7.841 -27.970 1.00 50.50 88 ARG A CA 1
ATOM 685 C C . ARG A 1 88 ? 53.335 7.446 -29.425 1.00 50.50 88 ARG A C 1
ATOM 687 O O . ARG A 1 88 ? 53.733 6.313 -29.666 1.00 50.50 88 ARG A O 1
ATOM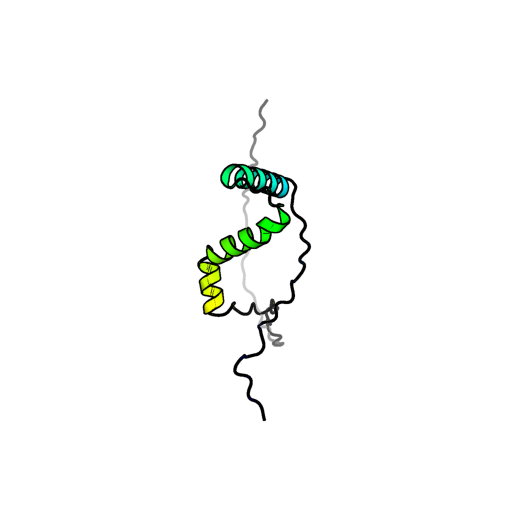 694 N N . ALA A 1 89 ? 53.329 8.438 -30.310 1.00 51.03 89 ALA A N 1
ATOM 695 C CA . ALA A 1 89 ? 54.214 8.604 -31.472 1.00 51.03 89 ALA A CA 1
ATOM 696 C C . ALA A 1 89 ? 54.332 10.135 -31.653 1.00 51.03 89 ALA A C 1
ATOM 698 O O . ALA A 1 89 ? 53.313 10.795 -31.799 1.00 51.03 89 ALA A O 1
ATOM 699 N N . SER A 1 90 ? 55.420 10.829 -31.303 1.00 46.34 90 SER A N 1
ATOM 700 C CA . SER A 1 90 ? 56.773 10.853 -31.885 1.00 46.34 90 SER A CA 1
ATOM 701 C C . SER A 1 90 ? 56.798 11.123 -33.397 1.00 46.34 90 SER A C 1
ATOM 703 O O . SER A 1 90 ? 56.722 10.191 -34.184 1.00 46.34 90 SER A O 1
ATOM 705 N N . GLY A 1 91 ? 56.958 12.412 -33.738 1.00 41.81 91 GLY A N 1
ATOM 706 C CA . GLY A 1 91 ? 57.901 12.912 -34.752 1.00 41.81 91 GLY A CA 1
ATOM 707 C C . GLY A 1 91 ? 57.417 13.078 -36.198 1.00 41.81 91 GLY A C 1
ATOM 708 O O . GLY A 1 91 ? 57.252 12.085 -36.889 1.00 41.81 91 GLY A O 1
ATOM 709 N N . SER A 1 92 ? 57.328 14.328 -36.680 1.00 47.44 92 SER A N 1
ATOM 710 C CA . SER A 1 92 ? 58.315 14.927 -37.612 1.00 47.44 92 SER A CA 1
ATOM 711 C C . SER A 1 92 ? 57.846 16.293 -38.148 1.00 47.44 92 SER A C 1
ATOM 713 O O . SER A 1 92 ? 56.756 16.404 -38.702 1.00 47.44 92 SER A O 1
ATOM 715 N N . GLU A 1 93 ? 58.699 17.310 -37.998 1.00 44.12 93 GLU A N 1
ATOM 716 C CA . GLU A 1 93 ? 58.660 18.610 -38.688 1.00 44.12 93 GLU A CA 1
ATOM 717 C C . GLU A 1 93 ? 58.686 18.477 -40.219 1.00 44.12 93 GLU A C 1
ATOM 719 O O . GLU A 1 93 ? 59.459 17.679 -40.742 1.00 44.12 93 GLU A O 1
ATOM 724 N N . THR A 1 94 ? 57.992 19.381 -40.922 1.00 43.41 94 THR A N 1
ATOM 725 C CA . THR A 1 94 ? 58.519 20.025 -42.140 1.00 43.41 94 THR A CA 1
ATOM 726 C C . THR A 1 94 ? 58.022 21.471 -42.254 1.00 43.41 94 THR A C 1
ATOM 728 O O . THR A 1 94 ? 56.891 21.798 -41.906 1.00 43.41 94 THR A O 1
ATOM 731 N N . LYS A 1 95 ? 58.958 22.299 -42.712 1.00 44.34 95 LYS A N 1
ATOM 732 C CA . LYS A 1 95 ? 59.117 23.761 -42.714 1.00 44.34 95 LYS A CA 1
ATOM 733 C C . LYS A 1 95 ? 58.523 24.452 -43.966 1.00 44.34 95 LYS A C 1
ATOM 735 O O . LYS A 1 95 ? 58.355 23.785 -44.980 1.00 44.34 95 LYS A O 1
ATOM 740 N N . ALA A 1 96 ? 58.423 25.792 -43.880 1.00 45.88 96 ALA A N 1
ATOM 741 C CA . ALA A 1 96 ? 58.333 26.839 -44.931 1.00 45.88 96 ALA A CA 1
ATOM 742 C C . ALA A 1 96 ? 56.910 27.195 -45.419 1.00 45.88 96 ALA A C 1
ATOM 744 O O . ALA A 1 96 ? 56.202 26.337 -45.928 1.00 45.88 96 ALA A O 1
ATOM 745 N N . GLU A 1 97 ? 56.359 28.368 -45.073 1.00 44.44 97 GLU A N 1
ATOM 746 C CA . GLU A 1 97 ? 56.643 29.749 -45.558 1.00 44.44 97 GLU A CA 1
ATOM 747 C C . GLU A 1 97 ? 56.050 30.042 -46.946 1.00 44.44 97 GLU A C 1
ATOM 749 O O . GLU A 1 97 ? 56.535 29.507 -47.931 1.00 44.44 97 GLU A O 1
ATOM 754 N N . ASP A 1 98 ? 54.998 30.873 -46.964 1.00 44.97 98 ASP A N 1
ATOM 755 C CA . ASP A 1 98 ? 54.646 31.960 -47.910 1.00 44.97 98 ASP A CA 1
ATOM 756 C C . ASP A 1 98 ? 53.165 32.279 -47.605 1.00 44.97 98 ASP A C 1
ATOM 758 O O . ASP A 1 98 ? 52.319 31.395 -47.661 1.00 44.97 98 ASP A O 1
ATOM 762 N N . GLY A 1 99 ? 52.735 33.431 -47.106 1.00 45.72 99 GLY A N 1
ATOM 763 C CA . GLY A 1 99 ? 53.005 34.793 -47.530 1.00 45.72 99 GLY A CA 1
ATOM 764 C C . GLY A 1 99 ? 51.644 35.516 -47.526 1.00 45.72 99 GLY A C 1
ATOM 765 O O . GLY A 1 99 ? 50.620 34.903 -47.827 1.00 45.72 99 GLY A O 1
ATOM 766 N N . ASN A 1 100 ? 51.648 36.811 -47.200 1.00 45.00 100 ASN A N 1
ATOM 767 C CA . ASN A 1 100 ? 50.558 37.776 -47.423 1.00 45.00 100 ASN A CA 1
ATOM 768 C C . ASN A 1 100 ? 49.480 37.962 -46.320 1.00 45.00 100 ASN A C 1
ATOM 770 O O . ASN A 1 100 ? 48.332 37.547 -46.451 1.00 45.00 100 ASN A O 1
ATOM 774 N N . GLU A 1 101 ? 49.834 38.733 -45.285 1.00 46.50 101 GLU A N 1
ATOM 775 C CA . GLU A 1 101 ? 48.963 39.814 -44.773 1.00 46.50 101 GLU A CA 1
ATOM 776 C C . GLU A 1 101 ? 48.899 40.945 -45.839 1.00 46.50 101 GLU A C 1
ATOM 778 O O . GLU A 1 101 ? 49.853 41.030 -46.616 1.00 46.50 101 GLU A O 1
ATOM 783 N N . PRO A 1 102 ? 47.888 41.850 -45.903 1.00 51.28 102 PRO A N 1
ATOM 784 C CA . PRO A 1 102 ? 47.260 42.427 -44.714 1.00 51.28 102 PRO A CA 1
ATOM 785 C C . PRO A 1 102 ? 45.784 42.882 -44.829 1.00 51.28 102 PRO A C 1
ATOM 787 O O . PRO A 1 102 ? 45.159 42.902 -45.886 1.00 51.28 102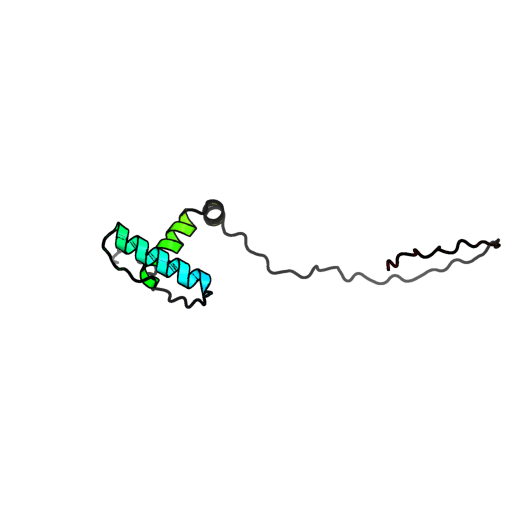 PRO A O 1
ATOM 790 N N . SER A 1 103 ? 45.317 43.387 -43.684 1.00 46.06 103 SER A N 1
ATOM 791 C CA . SER A 1 103 ? 44.434 44.553 -43.540 1.00 46.06 103 SER A CA 1
ATOM 792 C C . SER A 1 103 ? 42.917 44.350 -43.415 1.00 46.06 103 SER A C 1
ATOM 794 O O . SER A 1 103 ? 42.179 44.144 -44.370 1.00 46.06 103 SER A O 1
ATOM 796 N N . SER A 1 104 ? 42.481 44.698 -42.199 1.00 44.19 104 SER A N 1
ATOM 797 C CA . SER A 1 104 ? 41.464 45.715 -41.890 1.00 44.19 104 SER A CA 1
ATOM 798 C C . SER A 1 104 ? 39.983 45.401 -42.100 1.00 44.19 104 SER A C 1
ATOM 800 O O . SER A 1 104 ? 39.498 45.316 -43.221 1.00 44.19 104 SER A O 1
ATOM 802 N N . SER A 1 105 ? 39.247 45.426 -40.984 1.00 49.41 105 SER A N 1
ATOM 803 C CA . SER A 1 105 ? 38.169 46.386 -40.644 1.00 49.41 105 SER A CA 1
ATOM 804 C C . SER A 1 105 ? 37.106 45.683 -39.786 1.00 49.41 105 SER A C 1
ATOM 806 O O . SER A 1 105 ? 36.520 44.682 -40.170 1.00 49.41 105 SER A O 1
ATOM 808 N N . LEU A 1 106 ? 37.028 46.023 -38.496 1.00 53.94 106 LEU A N 1
ATOM 809 C CA . LEU A 1 106 ? 36.070 47.005 -37.972 1.00 53.94 106 LEU A CA 1
ATOM 810 C C . LEU A 1 106 ? 34.619 46.631 -38.298 1.00 53.94 106 LEU A C 1
ATOM 812 O O . LEU A 1 106 ? 34.063 47.117 -39.272 1.00 53.94 106 LEU A O 1
ATOM 816 N N . PHE A 1 107 ? 33.978 45.877 -37.406 1.00 46.88 107 PHE A N 1
ATOM 817 C CA . PHE A 1 107 ? 32.566 46.112 -37.117 1.00 46.88 107 PHE A CA 1
ATOM 818 C C . PHE A 1 107 ? 32.321 45.936 -35.620 1.00 46.88 107 PHE A C 1
ATOM 820 O O . PHE A 1 107 ? 32.374 44.839 -35.069 1.00 46.88 107 PHE A O 1
ATOM 827 N N . ALA A 1 108 ? 32.144 47.077 -34.963 1.00 54.62 108 ALA A N 1
ATOM 828 C CA . ALA A 1 108 ? 31.748 47.186 -33.576 1.00 54.62 108 ALA A CA 1
ATOM 829 C C . ALA A 1 108 ? 30.279 46.768 -33.420 1.00 54.62 108 ALA A C 1
ATOM 831 O O . ALA A 1 108 ? 29.426 47.160 -34.218 1.00 54.62 108 ALA A O 1
ATOM 832 N N . SER A 1 109 ? 29.993 46.008 -32.364 1.00 58.41 109 SER A N 1
ATOM 833 C CA . SER A 1 109 ? 28.639 45.779 -31.860 1.00 58.41 109 SER A CA 1
ATOM 834 C C . SER A 1 109 ? 27.988 47.099 -31.442 1.00 58.41 109 SER A C 1
ATOM 836 O O . SER A 1 109 ? 28.580 47.817 -30.633 1.00 58.41 109 SER A O 1
ATOM 838 N N . PRO A 1 110 ? 26.754 47.407 -31.867 1.00 62.31 110 PRO A N 1
ATOM 839 C CA . PRO A 1 110 ? 25.935 48.366 -31.148 1.00 62.31 110 PRO A CA 1
ATOM 840 C C . PRO A 1 110 ? 25.197 47.671 -29.996 1.00 62.31 110 PRO A C 1
ATOM 842 O O . PRO A 1 110 ? 24.500 46.673 -30.180 1.00 62.31 110 PRO A O 1
ATOM 845 N N . ALA A 1 111 ? 25.380 48.221 -28.798 1.00 57.22 111 ALA A N 1
ATOM 846 C CA . ALA A 1 111 ? 24.626 47.891 -27.599 1.00 57.22 111 ALA A CA 1
ATOM 847 C C . ALA A 1 111 ? 23.157 48.330 -27.730 1.00 57.22 111 ALA A C 1
ATOM 849 O O . ALA A 1 111 ? 22.850 49.384 -28.289 1.00 57.22 111 ALA A O 1
ATOM 850 N N . SER A 1 112 ? 22.258 47.513 -27.188 1.00 62.69 112 SER A N 1
ATOM 851 C CA . SER A 1 112 ? 20.828 47.788 -27.042 1.00 62.69 112 SER A CA 1
ATOM 852 C C . SER A 1 112 ? 20.570 48.899 -26.013 1.00 62.69 112 SER A C 1
ATOM 854 O O . SER A 1 112 ? 21.177 48.861 -24.942 1.00 62.69 112 SER A O 1
ATOM 856 N N . PRO A 1 113 ? 19.625 49.826 -26.250 1.00 63.47 113 PRO A N 1
ATOM 857 C CA . PRO A 1 113 ? 19.050 50.642 -25.192 1.00 63.47 113 PRO A CA 1
ATOM 858 C C . PRO A 1 113 ? 17.639 50.143 -24.849 1.00 63.47 113 PRO A C 1
ATOM 860 O O . PRO A 1 113 ? 16.741 50.122 -25.691 1.00 63.47 113 PRO A O 1
ATOM 863 N N . THR A 1 114 ? 17.416 49.755 -23.597 1.00 59.72 114 THR A N 1
ATOM 864 C CA . THR A 1 114 ? 16.069 49.680 -23.017 1.00 59.72 114 THR A CA 1
ATOM 865 C C . THR A 1 114 ? 16.177 50.092 -21.559 1.00 59.72 114 THR A C 1
ATOM 867 O O . THR A 1 114 ? 16.619 49.312 -20.722 1.00 59.72 114 THR A O 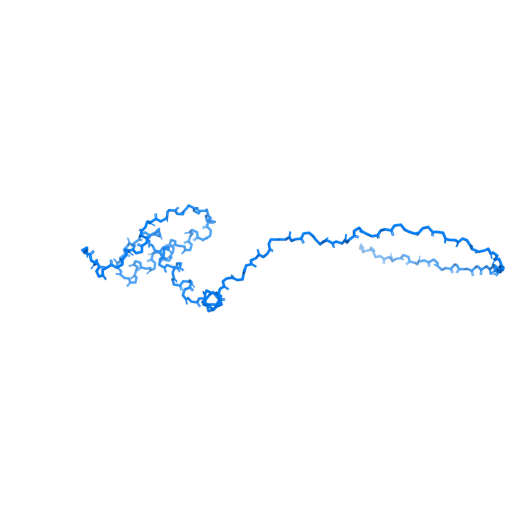1
ATOM 870 N N . GLN A 1 115 ? 15.813 51.338 -21.272 1.00 56.69 115 GLN A N 1
ATOM 871 C CA . GLN A 1 115 ? 15.350 51.730 -19.949 1.00 56.69 115 GLN A CA 1
ATOM 872 C C . GLN A 1 115 ? 14.105 52.586 -20.132 1.00 56.69 115 GLN A C 1
ATOM 874 O O . GLN A 1 115 ? 14.126 53.603 -20.824 1.00 56.69 115 GLN A O 1
ATOM 879 N N . GLU A 1 116 ? 13.032 52.059 -19.563 1.00 54.53 116 GLU A N 1
ATOM 880 C CA . GLU A 1 116 ? 11.761 52.709 -19.306 1.00 54.53 116 GLU A CA 1
ATOM 881 C C . GLU A 1 116 ? 11.911 53.603 -18.068 1.00 54.53 116 GLU A C 1
ATOM 883 O O . GLU A 1 116 ? 12.556 53.192 -17.099 1.00 54.53 116 GLU A O 1
ATOM 888 N N . ASP A 1 117 ? 11.301 54.784 -18.110 1.00 61.16 117 ASP A N 1
ATOM 889 C CA . ASP A 1 117 ? 10.731 55.485 -16.953 1.00 61.16 117 ASP A CA 1
ATOM 890 C C . ASP A 1 117 ? 9.440 56.173 -17.433 1.00 61.16 117 ASP A C 1
ATOM 892 O O . ASP A 1 117 ? 9.496 56.825 -18.508 1.00 61.16 117 ASP A O 1
#

Radius of gyration: 35.44 Å; Cα contacts (8 Å, |Δi|>4): 21; chains: 1; bounding box: 76×99×60 Å

Organism: NCBI:txid187304

Solvent-accessible surface area (backbone atoms only — not comparable to full-atom values): 8434 Å² total; per-residue (Å²): 133,90,80,70,90,67,72,82,75,73,90,77,75,84,79,87,82,89,81,90,77,55,72,67,59,54,50,54,46,52,52,49,36,54,51,47,20,70,73,69,74,47,84,65,56,58,81,71,46,47,62,56,53,51,50,54,50,55,72,67,33,62,68,58,55,47,35,67,73,75,46,70,78,78,77,75,71,87,69,78,79,84,76,74,93,77,80,93,77,85,88,84,90,86,84,85,93,86,84,82,82,84,82,89,81,91,81,82,83,82,83,85,88,88,81,89,133

Sequence (117 aa):
MAHLKLAKLPDRTPIRITITIDAGLNQALNDYQRLYAATYGASEKVADLIPFMLEAFLDSDRAFSKARKEGVPEVEPDRPARRGRASRASGSETKAEDGNEPSSSLFASPASPTQED

Secondary structure (DSSP, 8-state):
----SSPPPP---PPP------HHHHHHHHHHHHHHHHHHS----HHHHHHHHHHHHHHH-HHHHHHHHH-------------------------------------PPPPP-----

Nearest PDB structures (foldseek):
  1zx3-assembly1_A  TM=4.886E-01  e=2.500E+00  Nitrosomonas europaea ATCC 19718

InterPro domains:
  IPR018733 Protein of unknown function DUF2274 [PF10038] (1-69)